Protein AF-A0A9D5KC87-F1 (afdb_monomer)

Structure (mmCIF, N/CA/C/O backbone):
data_AF-A0A9D5KC87-F1
#
_entry.id   AF-A0A9D5KC87-F1
#
loop_
_atom_site.group_PDB
_atom_site.id
_atom_site.type_symbol
_atom_site.label_atom_id
_atom_site.label_alt_id
_atom_site.label_comp_id
_atom_site.label_asym_id
_atom_site.label_entity_id
_atom_site.label_seq_id
_atom_site.pdbx_PDB_ins_code
_atom_site.Cartn_x
_atom_site.Cartn_y
_atom_site.Cartn_z
_atom_site.occupancy
_atom_site.B_iso_or_equiv
_atom_site.auth_seq_id
_atom_site.auth_comp_id
_atom_site.auth_asym_id
_atom_site.auth_atom_id
_atom_site.pdbx_PDB_model_num
ATOM 1 N N . MET A 1 1 ? -36.701 -1.406 29.932 1.00 51.00 1 MET A N 1
ATOM 2 C CA . MET A 1 1 ? -35.450 -2.112 29.586 1.00 51.00 1 MET A CA 1
ATOM 3 C C . MET A 1 1 ? -35.428 -3.404 30.383 1.00 51.00 1 MET A C 1
ATOM 5 O O . MET A 1 1 ? -35.571 -3.350 31.598 1.00 51.00 1 MET A O 1
ATOM 9 N N . THR A 1 2 ? -35.399 -4.555 29.714 1.00 47.72 2 THR A N 1
ATOM 10 C CA . THR A 1 2 ? -35.369 -5.877 30.359 1.00 47.72 2 THR A CA 1
ATOM 11 C C . THR A 1 2 ? -33.939 -6.218 30.800 1.00 47.72 2 THR A C 1
ATOM 13 O O . THR A 1 2 ? -32.989 -5.845 30.114 1.00 47.72 2 THR A O 1
ATOM 16 N N . PRO A 1 3 ? -33.750 -6.949 31.913 1.00 60.47 3 PRO A N 1
ATOM 17 C CA . PRO A 1 3 ? -32.429 -7.254 32.485 1.00 60.47 3 PRO A CA 1
ATOM 18 C C . PRO A 1 3 ? -31.483 -8.009 31.534 1.00 60.47 3 PRO A C 1
ATOM 20 O O . PRO A 1 3 ? -30.272 -8.007 31.731 1.00 60.47 3 PRO A O 1
ATOM 23 N N . THR A 1 4 ? -32.018 -8.629 30.483 1.00 60.28 4 THR A N 1
ATOM 24 C CA . THR A 1 4 ? -31.251 -9.295 29.426 1.00 60.28 4 THR A CA 1
ATOM 25 C C . THR A 1 4 ? -30.529 -8.319 28.492 1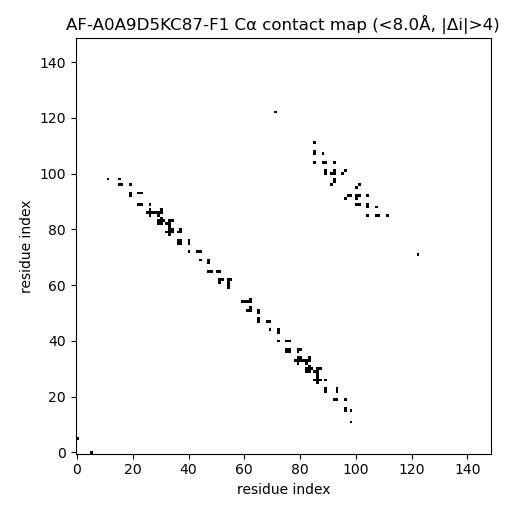.00 60.28 4 THR A C 1
ATOM 27 O O . THR A 1 4 ? -29.439 -8.644 28.042 1.00 60.28 4 THR A O 1
ATOM 30 N N . GLN A 1 5 ? -31.087 -7.130 28.220 1.00 56.19 5 GLN A N 1
ATOM 31 C CA . GLN A 1 5 ? -30.440 -6.127 27.355 1.00 56.19 5 GLN A CA 1
ATOM 32 C C . GLN A 1 5 ? -29.229 -5.481 28.034 1.00 56.19 5 GLN A C 1
ATOM 34 O O . GLN A 1 5 ? -28.190 -5.333 27.410 1.00 56.19 5 GLN A O 1
ATOM 39 N N . ILE A 1 6 ? -29.330 -5.207 29.339 1.00 60.69 6 ILE A N 1
ATOM 40 C CA . ILE A 1 6 ? -28.243 -4.596 30.122 1.00 60.69 6 ILE A CA 1
ATOM 41 C C . ILE A 1 6 ? -26.990 -5.489 30.110 1.00 60.69 6 ILE A C 1
ATOM 43 O O . ILE A 1 6 ? -25.878 -4.997 29.958 1.00 60.69 6 ILE A O 1
ATOM 47 N N . LYS A 1 7 ? -27.170 -6.815 30.192 1.00 62.38 7 LYS A N 1
ATOM 48 C CA . LYS A 1 7 ? -26.058 -7.775 30.124 1.00 62.38 7 LYS A CA 1
ATOM 49 C C . LYS A 1 7 ? -25.416 -7.883 28.739 1.00 62.38 7 LYS A C 1
ATOM 51 O O . LYS A 1 7 ? -24.234 -8.199 28.667 1.00 62.38 7 LYS A O 1
ATOM 56 N N . LEU A 1 8 ? -26.179 -7.668 27.663 1.00 60.53 8 LEU A N 1
ATOM 57 C CA . LEU A 1 8 ? -25.636 -7.650 26.301 1.00 60.53 8 LEU A CA 1
ATOM 58 C C . LEU A 1 8 ? -24.824 -6.375 26.057 1.00 60.53 8 LEU A C 1
ATOM 60 O O . LEU A 1 8 ? -23.693 -6.470 25.600 1.00 60.53 8 LEU A O 1
ATOM 64 N N . ASP A 1 9 ? -25.340 -5.216 26.466 1.00 67.44 9 ASP A N 1
ATOM 65 C CA . ASP A 1 9 ? -24.646 -3.934 26.294 1.00 67.44 9 ASP A CA 1
ATOM 66 C C . ASP A 1 9 ? -23.325 -3.871 27.090 1.00 67.44 9 ASP A C 1
ATOM 68 O O . ASP A 1 9 ? -22.348 -3.260 26.654 1.00 67.44 9 ASP A O 1
ATOM 72 N N . GLU A 1 10 ? -23.274 -4.503 28.267 1.00 67.12 10 GLU A N 1
ATOM 73 C CA . GLU A 1 10 ? -22.047 -4.633 29.064 1.00 67.12 10 GLU A CA 1
ATOM 74 C C . GLU A 1 10 ? -21.035 -5.600 28.434 1.00 67.12 10 GLU A C 1
ATOM 76 O O . GLU A 1 10 ? -19.833 -5.327 28.456 1.00 67.12 10 GLU A O 1
ATOM 81 N N . LEU A 1 11 ? -21.508 -6.700 27.838 1.00 66.81 11 LEU A N 1
ATOM 82 C CA . LEU A 1 11 ? -20.660 -7.661 27.133 1.00 66.81 11 LEU A CA 1
ATOM 83 C C . LEU A 1 11 ? -20.063 -7.045 25.860 1.00 66.81 11 LEU A C 1
ATOM 85 O O . LEU A 1 11 ? -18.860 -7.158 25.632 1.00 66.81 11 LEU A O 1
ATOM 89 N N . ASP A 1 12 ? -20.879 -6.342 25.076 1.00 74.00 12 ASP A N 1
ATOM 90 C CA . ASP A 1 12 ? -20.455 -5.677 23.843 1.00 74.00 12 ASP A CA 1
ATOM 91 C C . ASP A 1 12 ? -19.421 -4.581 24.129 1.00 74.00 12 ASP A C 1
ATOM 93 O O . ASP A 1 12 ? -18.423 -4.461 23.418 1.00 74.00 12 ASP A O 1
ATOM 97 N N . LYS A 1 13 ? -19.579 -3.831 25.228 1.00 74.25 13 LYS A N 1
ATOM 98 C CA . LYS A 1 13 ? -18.570 -2.857 25.674 1.00 74.25 13 LYS A CA 1
ATOM 99 C C . LYS A 1 13 ? -17.249 -3.508 26.072 1.00 74.25 13 LYS A C 1
ATOM 101 O O . LYS A 1 13 ? -16.201 -3.016 25.661 1.00 74.25 13 LYS A O 1
ATOM 106 N N . ALA A 1 14 ? -17.285 -4.603 26.832 1.00 77.81 14 ALA A N 1
ATOM 107 C CA . ALA A 1 14 ? -16.073 -5.313 27.238 1.00 77.81 14 ALA A CA 1
ATOM 108 C C . ALA A 1 14 ? -15.300 -5.859 26.023 1.00 77.81 14 ALA A C 1
ATOM 110 O O . ALA A 1 14 ? -14.079 -5.720 25.940 1.00 77.81 14 ALA A O 1
ATOM 111 N N . VAL A 1 15 ? -16.016 -6.402 25.035 1.00 77.75 15 VAL A N 1
ATOM 112 C CA . VAL A 1 15 ? -15.432 -6.881 23.775 1.00 77.75 15 VAL A CA 1
ATOM 113 C C . VAL A 1 15 ? -14.851 -5.723 22.954 1.00 77.75 15 VAL A C 1
ATOM 115 O O . VAL A 1 15 ? -13.742 -5.833 22.429 1.00 77.75 15 VAL A O 1
ATOM 118 N N . LEU A 1 16 ? -15.539 -4.580 22.869 1.00 75.50 16 LEU A N 1
ATOM 119 C CA . LEU A 1 16 ? -15.023 -3.398 22.170 1.00 75.50 16 LEU A CA 1
ATOM 120 C C . LEU A 1 16 ? -13.748 -2.839 22.813 1.00 75.50 16 LEU A C 1
ATOM 122 O O . LEU A 1 16 ? -12.844 -2.408 22.093 1.00 75.50 16 LEU A O 1
ATOM 126 N N . GLU A 1 17 ? -13.647 -2.856 24.143 1.00 79.31 17 GLU A N 1
ATOM 127 C CA . GLU A 1 17 ? -12.434 -2.447 24.859 1.00 79.31 17 GLU A CA 1
ATOM 128 C C . GLU A 1 17 ? -11.248 -3.375 24.570 1.00 79.31 17 GLU A C 1
ATOM 130 O O . GLU A 1 17 ? -10.124 -2.892 24.413 1.00 79.31 17 GLU A O 1
ATOM 135 N N . GLU A 1 18 ? -11.492 -4.676 24.406 1.00 83.06 18 GLU A N 1
ATOM 136 C CA . GLU A 1 18 ? -10.468 -5.650 24.017 1.00 83.06 18 GLU A CA 1
ATOM 137 C C . GLU A 1 18 ? -10.053 -5.508 22.539 1.00 83.06 18 GLU A C 1
ATOM 139 O O . GLU A 1 18 ? -8.876 -5.640 22.190 1.00 83.06 18 GLU A O 1
ATOM 144 N N . ILE A 1 19 ? -10.989 -5.157 21.652 1.00 82.94 19 ILE A N 1
ATOM 145 C CA . ILE A 1 19 ? -10.737 -4.977 20.212 1.00 82.94 19 ILE A CA 1
ATOM 146 C C . ILE A 1 19 ? -10.042 -3.642 19.904 1.00 82.94 19 ILE A C 1
ATOM 148 O O . ILE A 1 19 ? -9.236 -3.555 18.970 1.00 82.94 19 ILE A O 1
ATOM 152 N N . ARG A 1 20 ? -10.298 -2.589 20.685 1.00 82.50 20 ARG A N 1
ATOM 153 C CA . ARG A 1 20 ? -9.711 -1.250 20.502 1.00 82.50 20 ARG A CA 1
ATOM 154 C C . ARG A 1 20 ? -8.179 -1.247 20.330 1.00 82.50 20 ARG A C 1
ATOM 156 O O . ARG A 1 20 ? -7.710 -0.652 19.353 1.00 82.50 20 ARG A O 1
ATOM 163 N N . PRO A 1 21 ? -7.359 -1.905 21.177 1.00 87.25 21 PRO A N 1
ATOM 164 C CA . PRO A 1 21 ? -5.908 -1.950 20.979 1.00 87.25 21 PRO A CA 1
ATOM 165 C C . PRO A 1 21 ? -5.503 -2.682 19.692 1.00 87.25 21 PRO A C 1
ATOM 167 O O . PRO A 1 21 ? -4.493 -2.327 19.076 1.00 87.25 21 PRO A O 1
ATOM 170 N N . HIS A 1 22 ? -6.279 -3.671 19.245 1.00 84.81 22 HIS A N 1
ATOM 171 C CA . HIS A 1 22 ? -6.046 -4.335 17.965 1.00 84.81 22 HIS A CA 1
ATOM 172 C C . HIS A 1 22 ? -6.349 -3.405 16.790 1.00 84.81 22 HIS A C 1
ATOM 174 O O . HIS A 1 22 ? -5.496 -3.253 15.914 1.00 84.81 22 HIS A O 1
ATOM 180 N N . ALA A 1 23 ? -7.484 -2.706 16.804 1.00 82.94 23 ALA A N 1
ATOM 181 C CA . ALA A 1 23 ? -7.819 -1.708 15.788 1.00 82.94 23 ALA A CA 1
ATOM 182 C C . ALA A 1 23 ? -6.764 -0.585 15.713 1.00 82.94 23 ALA A C 1
ATOM 184 O O . ALA A 1 23 ? -6.351 -0.187 14.623 1.00 82.94 23 ALA A O 1
ATOM 185 N N . GLN A 1 24 ? -6.235 -0.136 16.858 1.00 88.00 24 GLN A N 1
ATOM 186 C CA . GLN A 1 24 ? -5.148 0.848 16.930 1.00 88.00 24 GLN A CA 1
ATOM 187 C C . GLN A 1 24 ? -3.866 0.343 16.245 1.00 88.00 24 GLN A C 1
ATOM 189 O O . GLN A 1 24 ? -3.225 1.074 15.477 1.00 88.00 24 GLN A O 1
ATOM 194 N N . LYS A 1 25 ? -3.490 -0.917 16.502 1.00 87.38 25 LYS A N 1
ATOM 195 C CA . LYS A 1 25 ? -2.332 -1.561 15.867 1.00 87.38 25 LYS A CA 1
ATOM 196 C C . LYS A 1 25 ? -2.543 -1.691 14.364 1.00 87.38 25 LYS A C 1
ATOM 198 O O . LYS A 1 25 ? -1.651 -1.315 13.612 1.00 87.38 25 LYS A O 1
ATOM 203 N N . VAL A 1 26 ? -3.712 -2.158 13.925 1.00 86.56 26 VAL A N 1
ATOM 204 C CA . VAL A 1 26 ? -4.041 -2.312 12.498 1.00 86.56 26 VAL A CA 1
ATOM 205 C C . VAL A 1 26 ? -4.009 -0.963 11.782 1.00 86.56 26 VAL A C 1
ATOM 207 O O . VAL A 1 26 ? -3.351 -0.852 10.752 1.00 86.56 26 VAL A O 1
ATOM 210 N N . LYS A 1 27 ? -4.615 0.089 12.349 1.00 87.00 27 LYS A N 1
ATOM 211 C CA . LYS A 1 27 ? -4.527 1.464 11.827 1.00 87.00 27 LYS A CA 1
ATOM 212 C C . LYS A 1 27 ? -3.080 1.909 11.633 1.00 87.00 27 LYS A C 1
ATOM 214 O O . LYS A 1 27 ? -2.730 2.440 10.575 1.00 87.00 27 LYS A O 1
ATOM 219 N N . THR A 1 28 ? -2.258 1.726 12.666 1.00 88.06 28 THR A N 1
ATOM 220 C CA . THR A 1 28 ? -0.850 2.142 12.651 1.00 88.06 28 THR A CA 1
ATOM 221 C C . THR A 1 28 ? -0.080 1.374 11.586 1.00 88.06 28 THR A C 1
ATOM 223 O O . THR A 1 28 ? 0.609 1.988 10.776 1.00 88.06 28 THR A O 1
ATOM 226 N N . TRP A 1 29 ? -0.267 0.055 11.523 1.00 88.69 29 TRP A N 1
ATOM 227 C CA . TRP A 1 29 ? 0.350 -0.806 10.517 1.00 88.69 29 TRP A CA 1
ATOM 228 C C . TRP A 1 29 ? -0.064 -0.432 9.098 1.00 88.69 29 TRP A C 1
ATOM 230 O O . TRP A 1 29 ? 0.799 -0.202 8.260 1.00 88.69 29 TRP A O 1
ATOM 240 N N . MET A 1 30 ? -1.362 -0.294 8.827 1.00 87.00 30 MET A N 1
ATOM 241 C CA . MET A 1 30 ? -1.857 0.081 7.500 1.00 87.00 30 MET A CA 1
ATOM 242 C C . MET A 1 30 ? -1.318 1.441 7.050 1.00 87.00 30 MET A C 1
ATOM 244 O O . MET A 1 30 ? -0.914 1.592 5.897 1.00 87.00 30 MET A O 1
ATOM 248 N N . SER A 1 31 ? -1.253 2.413 7.963 1.00 87.94 31 SER A N 1
ATOM 249 C CA . SER A 1 31 ? -0.700 3.737 7.665 1.00 87.94 31 SER A CA 1
ATOM 250 C C . SER A 1 31 ? 0.806 3.673 7.408 1.00 87.94 31 SER A C 1
ATOM 252 O O . SER A 1 31 ? 1.282 4.230 6.423 1.00 87.94 31 SER A O 1
ATOM 254 N N . PHE A 1 32 ? 1.554 2.959 8.253 1.00 88.25 32 PHE A N 1
ATOM 255 C CA . PHE A 1 32 ? 2.999 2.792 8.110 1.00 88.25 32 PHE A CA 1
ATOM 256 C C . PHE A 1 32 ? 3.360 2.076 6.806 1.00 88.25 32 PHE A C 1
ATOM 258 O O . PHE A 1 32 ? 4.188 2.570 6.040 1.00 88.25 32 PHE A O 1
ATOM 265 N N . THR A 1 33 ? 2.709 0.948 6.514 1.00 86.38 33 THR A N 1
ATOM 266 C CA . THR A 1 33 ? 2.930 0.184 5.284 1.00 86.38 33 THR A CA 1
ATOM 267 C C . THR A 1 33 ? 2.547 0.999 4.055 1.00 86.38 33 THR A C 1
ATOM 269 O O . THR A 1 33 ? 3.305 1.007 3.089 1.00 86.38 33 THR A O 1
ATOM 272 N N . GLY A 1 34 ? 1.429 1.730 4.088 1.00 86.31 34 GLY A N 1
ATOM 273 C CA . GLY A 1 34 ? 1.030 2.612 2.991 1.00 86.31 34 GLY A CA 1
ATOM 274 C C . GLY A 1 34 ? 2.049 3.727 2.732 1.00 86.31 34 GLY A C 1
ATOM 275 O O . GLY A 1 34 ? 2.506 3.889 1.604 1.00 86.31 34 GLY A O 1
ATOM 276 N N . ILE A 1 35 ? 2.487 4.446 3.770 1.00 89.25 35 ILE A N 1
ATOM 277 C CA . ILE A 1 35 ? 3.489 5.521 3.636 1.00 89.25 35 ILE A CA 1
ATOM 278 C C . ILE A 1 35 ? 4.824 4.965 3.130 1.00 89.25 35 ILE A C 1
ATOM 280 O O . ILE A 1 35 ? 5.404 5.500 2.187 1.00 89.25 35 ILE A O 1
ATOM 284 N N . THR A 1 36 ? 5.294 3.863 3.714 1.00 88.38 36 THR A N 1
ATOM 285 C CA . THR A 1 36 ? 6.552 3.220 3.309 1.00 88.38 36 THR A CA 1
ATOM 286 C C . THR A 1 36 ? 6.484 2.754 1.856 1.00 88.38 36 THR A C 1
ATOM 288 O O . THR A 1 36 ? 7.424 2.967 1.093 1.00 88.38 36 THR A O 1
ATOM 291 N N . SER A 1 37 ? 5.347 2.187 1.440 1.00 86.38 37 SER A N 1
ATOM 292 C CA . SER A 1 37 ? 5.123 1.769 0.053 1.00 86.38 37 SER A CA 1
ATOM 293 C C . SER A 1 37 ? 5.162 2.957 -0.904 1.00 86.38 37 SER A C 1
ATOM 295 O O . SER A 1 37 ? 5.807 2.861 -1.940 1.00 86.38 37 SER A O 1
ATOM 297 N N . ILE A 1 38 ? 4.551 4.094 -0.551 1.00 90.38 38 ILE A N 1
ATOM 298 C CA . ILE A 1 38 ? 4.620 5.327 -1.355 1.00 90.38 38 ILE A CA 1
ATOM 299 C C . ILE A 1 38 ? 6.073 5.768 -1.549 1.00 90.38 38 ILE A C 1
ATOM 301 O O . ILE A 1 38 ? 6.469 6.074 -2.673 1.00 90.38 38 ILE A O 1
ATOM 305 N N . ILE A 1 39 ? 6.885 5.767 -0.488 1.00 88.56 39 ILE A N 1
ATOM 306 C CA . ILE A 1 39 ? 8.298 6.172 -0.563 1.00 88.56 39 ILE A CA 1
ATOM 307 C C . ILE A 1 39 ? 9.077 5.236 -1.495 1.00 88.56 39 ILE A C 1
ATOM 309 O O . ILE A 1 39 ? 9.746 5.699 -2.418 1.00 88.56 39 ILE A O 1
ATOM 313 N N . LEU A 1 40 ? 8.953 3.921 -1.299 1.00 85.25 40 LEU A N 1
ATOM 314 C CA . LEU A 1 40 ? 9.650 2.923 -2.117 1.00 85.25 40 LEU A CA 1
ATOM 315 C C . LEU A 1 40 ? 9.224 2.981 -3.587 1.00 85.25 40 LEU A C 1
ATOM 317 O O . LEU A 1 40 ? 10.071 2.955 -4.477 1.00 85.25 40 LEU A O 1
ATOM 321 N N . LEU A 1 41 ? 7.923 3.113 -3.850 1.00 87.69 41 LEU A N 1
ATOM 322 C CA . LEU A 1 41 ? 7.383 3.236 -5.202 1.00 87.69 41 LEU A CA 1
ATOM 323 C C . LEU A 1 41 ? 7.814 4.542 -5.876 1.00 87.69 41 LEU A C 1
ATOM 325 O O . LEU A 1 41 ? 8.085 4.535 -7.072 1.00 87.69 41 LEU A O 1
ATOM 329 N N . SER A 1 42 ? 7.937 5.640 -5.124 1.00 88.25 42 SER A N 1
ATOM 330 C CA . SER A 1 42 ? 8.471 6.911 -5.634 1.00 88.25 42 SER A CA 1
ATOM 331 C C . SER A 1 42 ? 9.922 6.763 -6.092 1.00 88.25 42 SER A C 1
ATOM 333 O O . SER A 1 42 ? 10.281 7.215 -7.178 1.00 88.25 42 SER A O 1
ATOM 335 N N . ILE A 1 43 ? 10.754 6.094 -5.286 1.00 87.88 43 ILE A N 1
ATOM 336 C CA . ILE A 1 43 ? 12.157 5.820 -5.624 1.00 87.88 43 ILE A CA 1
ATOM 337 C C . ILE A 1 43 ? 12.235 4.906 -6.852 1.00 87.88 43 ILE A C 1
ATOM 339 O O . ILE A 1 43 ? 12.972 5.200 -7.792 1.00 87.88 43 ILE A O 1
ATOM 343 N N . ALA A 1 44 ? 11.435 3.836 -6.884 1.00 83.31 44 ALA A N 1
ATOM 344 C CA . ALA A 1 44 ? 11.371 2.929 -8.027 1.00 83.31 44 ALA A CA 1
ATOM 345 C C . ALA A 1 44 ? 10.931 3.654 -9.310 1.00 83.31 44 ALA A C 1
ATOM 347 O O . ALA A 1 44 ? 11.536 3.445 -10.359 1.00 83.31 44 ALA A O 1
ATOM 348 N N . ALA A 1 45 ? 9.940 4.549 -9.233 1.00 86.62 45 ALA A N 1
ATOM 349 C CA . ALA A 1 45 ? 9.495 5.358 -10.369 1.00 86.62 45 ALA A CA 1
ATOM 350 C C . ALA A 1 45 ? 10.632 6.212 -10.934 1.00 86.62 45 ALA A C 1
ATOM 352 O O . ALA A 1 45 ? 10.828 6.246 -12.146 1.00 86.62 45 ALA A O 1
ATOM 353 N N . LEU A 1 46 ? 11.405 6.856 -10.056 1.00 88.06 46 LEU A N 1
ATOM 354 C CA . LEU A 1 46 ? 12.567 7.665 -10.426 1.00 88.06 46 LEU A CA 1
ATOM 355 C C .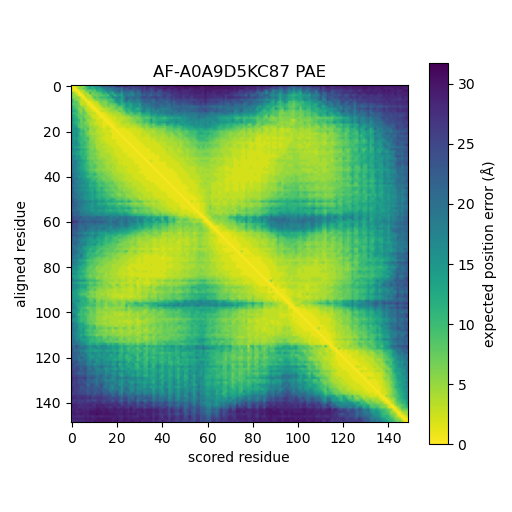 LEU A 1 46 ? 13.629 6.835 -11.153 1.00 88.06 46 LEU A C 1
ATOM 357 O O . LEU A 1 46 ? 14.087 7.230 -12.224 1.00 88.06 46 LEU A O 1
ATOM 361 N N . ILE A 1 47 ? 13.976 5.664 -10.614 1.00 84.38 47 ILE A N 1
ATOM 362 C CA . ILE A 1 47 ? 14.950 4.752 -11.233 1.00 84.38 47 ILE A CA 1
ATOM 363 C C . ILE A 1 47 ? 14.463 4.307 -12.614 1.00 84.38 47 ILE A C 1
ATOM 365 O O . ILE A 1 47 ? 15.211 4.380 -13.586 1.00 84.38 47 ILE A O 1
ATOM 369 N N . ILE A 1 48 ? 13.204 3.880 -12.720 1.00 84.56 48 ILE A N 1
ATOM 370 C CA . ILE A 1 48 ? 12.632 3.390 -13.979 1.00 84.56 48 ILE A CA 1
ATOM 371 C C . ILE A 1 48 ? 12.531 4.500 -15.020 1.00 84.56 48 ILE A C 1
ATOM 373 O O . ILE A 1 48 ? 12.773 4.248 -16.198 1.00 84.56 48 ILE A O 1
ATOM 377 N N . LEU A 1 49 ? 12.244 5.731 -14.603 1.00 85.00 49 LEU A N 1
ATOM 378 C CA . LEU A 1 49 ? 12.226 6.882 -15.496 1.00 85.00 49 LEU A CA 1
ATOM 379 C C . LEU A 1 49 ? 13.630 7.193 -16.037 1.00 85.00 49 LEU A C 1
ATOM 381 O O . LEU A 1 49 ? 13.778 7.393 -17.240 1.00 85.00 49 LEU A O 1
ATOM 385 N N . ILE A 1 50 ? 14.668 7.149 -15.194 1.00 85.06 50 ILE A N 1
ATOM 386 C CA . ILE A 1 50 ? 16.067 7.321 -15.626 1.00 85.06 50 ILE A CA 1
ATOM 387 C C . ILE A 1 50 ? 16.471 6.214 -16.609 1.00 85.06 50 ILE A C 1
ATOM 389 O O . ILE A 1 50 ? 16.965 6.509 -17.698 1.00 85.06 50 ILE A O 1
ATOM 393 N N . VAL A 1 51 ? 16.221 4.947 -16.260 1.00 82.12 51 VAL A N 1
ATOM 394 C CA . VAL A 1 51 ? 16.500 3.794 -17.136 1.00 82.12 51 VAL A CA 1
ATOM 395 C C . VAL A 1 51 ? 15.743 3.922 -18.455 1.00 82.12 51 VAL A C 1
ATOM 397 O O . VAL A 1 51 ? 16.304 3.655 -19.514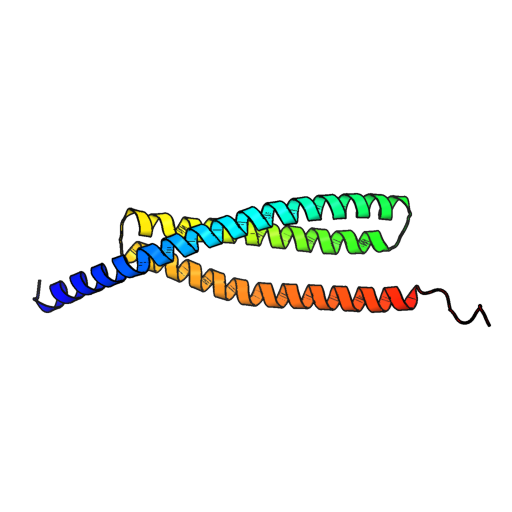 1.00 82.12 51 VAL A O 1
ATOM 400 N N . GLY A 1 52 ? 14.493 4.381 -18.411 1.00 82.25 52 GLY A N 1
ATOM 401 C CA . GLY A 1 52 ? 13.677 4.578 -19.598 1.00 82.25 52 GLY A CA 1
ATOM 402 C C . GLY A 1 52 ? 14.205 5.658 -20.529 1.00 82.25 52 GLY A C 1
ATOM 403 O O . GLY A 1 52 ? 14.242 5.437 -21.736 1.00 82.25 52 GLY A O 1
ATOM 404 N N . ILE A 1 53 ? 14.683 6.782 -19.991 1.00 83.31 53 ILE A N 1
ATOM 405 C CA . ILE A 1 53 ? 15.334 7.830 -20.789 1.00 83.31 53 ILE A CA 1
ATOM 406 C C . ILE A 1 53 ? 16.595 7.276 -21.464 1.00 83.31 53 ILE A C 1
ATOM 408 O O . ILE A 1 53 ? 16.776 7.466 -22.665 1.00 83.31 53 ILE A O 1
ATOM 412 N N . ILE A 1 54 ? 17.437 6.543 -20.728 1.00 81.62 54 ILE A N 1
ATOM 413 C CA . ILE A 1 54 ? 18.646 5.915 -21.285 1.00 81.62 54 ILE A CA 1
ATOM 414 C C . ILE A 1 54 ? 18.274 4.923 -22.397 1.00 81.62 54 ILE A C 1
ATOM 416 O O . ILE A 1 54 ? 18.897 4.923 -23.460 1.00 81.62 54 ILE A O 1
ATOM 420 N N . ALA A 1 55 ? 17.237 4.109 -22.188 1.00 80.00 55 ALA A N 1
ATOM 421 C CA . ALA A 1 55 ? 16.750 3.140 -23.167 1.00 80.00 55 ALA A CA 1
ATOM 422 C C . ALA A 1 55 ? 16.227 3.811 -24.451 1.00 80.00 55 ALA A C 1
ATOM 424 O O . ALA A 1 55 ? 16.536 3.355 -25.552 1.00 80.00 55 ALA A O 1
ATOM 425 N N . LEU A 1 56 ? 15.493 4.920 -24.312 1.00 79.44 56 LEU A N 1
ATOM 426 C CA . LEU A 1 56 ? 14.993 5.739 -25.422 1.00 79.44 56 LEU A CA 1
ATOM 427 C C . LEU A 1 56 ? 16.133 6.355 -26.239 1.00 79.44 56 LEU A C 1
ATOM 429 O O . LEU A 1 56 ? 16.134 6.243 -27.461 1.00 79.44 56 LEU A O 1
ATOM 433 N N . VAL A 1 57 ? 17.119 6.965 -25.575 1.00 82.25 57 VAL A N 1
ATOM 434 C CA . VAL A 1 57 ? 18.271 7.599 -26.245 1.00 82.25 57 VAL A CA 1
ATOM 435 C C . VAL A 1 57 ? 19.156 6.564 -26.944 1.00 82.25 57 VAL A C 1
ATOM 437 O O . VAL A 1 57 ? 19.688 6.831 -28.016 1.00 82.25 57 VAL A O 1
ATOM 440 N N . SER A 1 58 ? 19.287 5.367 -26.369 1.00 79.69 58 SER A N 1
ATOM 441 C CA . SER A 1 58 ? 20.051 4.259 -26.958 1.00 79.69 58 SER A CA 1
ATOM 442 C C . SER A 1 58 ? 19.297 3.481 -28.045 1.00 79.69 58 SER A C 1
ATOM 444 O O . SER A 1 58 ? 19.869 2.567 -28.634 1.00 79.69 58 SER A O 1
ATOM 446 N N . GLY A 1 59 ? 18.030 3.816 -28.324 1.00 75.19 59 GLY A N 1
AT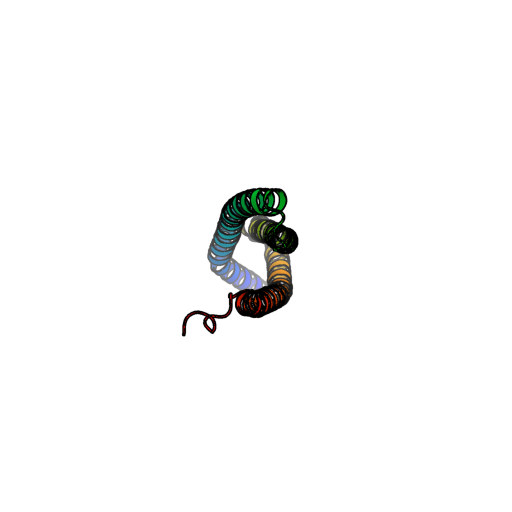OM 447 C CA . GLY A 1 59 ? 17.215 3.131 -29.333 1.00 75.19 59 GLY A CA 1
ATOM 448 C C . GLY A 1 59 ? 16.905 1.670 -28.990 1.00 75.19 59 GLY A C 1
ATOM 449 O O . GLY A 1 59 ? 16.626 0.869 -29.881 1.00 75.19 59 GLY A O 1
ATOM 450 N N . THR A 1 60 ? 16.977 1.296 -27.710 1.00 73.94 60 THR A N 1
ATOM 451 C CA . THR A 1 60 ? 16.758 -0.090 -27.287 1.00 73.94 60 THR A CA 1
ATOM 452 C C . THR A 1 60 ? 15.262 -0.420 -27.206 1.00 73.94 60 THR A C 1
ATOM 454 O O . THR A 1 60 ? 14.459 0.395 -26.741 1.00 73.94 60 THR A O 1
ATOM 457 N N . PRO A 1 61 ? 14.851 -1.651 -27.566 1.00 67.75 61 PRO A N 1
ATOM 458 C CA . PRO A 1 61 ? 13.456 -2.092 -27.456 1.00 67.75 61 PRO A CA 1
ATOM 459 C C . PRO A 1 61 ? 12.948 -2.162 -26.000 1.00 67.75 61 PRO A C 1
ATOM 461 O O . PRO A 1 61 ? 11.750 -2.318 -25.764 1.00 67.75 61 PRO A O 1
ATOM 464 N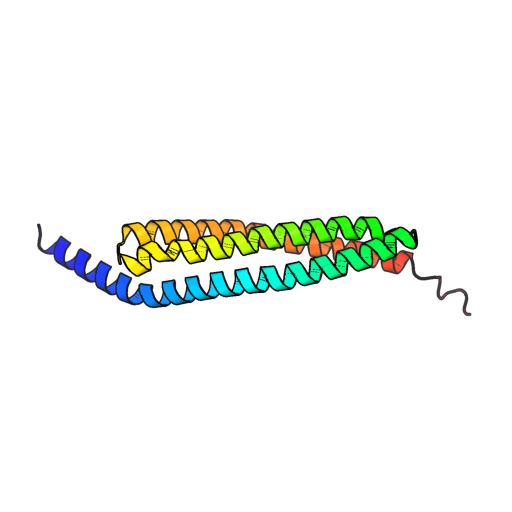 N . ALA A 1 62 ? 13.832 -1.983 -25.011 1.00 68.19 62 ALA A N 1
ATOM 465 C CA . ALA A 1 62 ? 13.495 -1.916 -23.592 1.00 68.19 62 ALA A CA 1
ATOM 466 C C . ALA A 1 62 ? 12.600 -0.714 -23.220 1.00 68.19 62 ALA A C 1
ATOM 468 O O . ALA A 1 62 ? 11.948 -0.746 -22.176 1.00 68.19 62 ALA A O 1
ATOM 469 N N . ALA A 1 63 ? 12.496 0.312 -24.074 1.00 66.81 63 ALA A N 1
ATOM 470 C CA . ALA A 1 63 ? 11.631 1.471 -23.841 1.00 66.81 63 ALA A CA 1
ATOM 471 C C . ALA A 1 63 ? 10.143 1.098 -23.660 1.00 66.81 63 ALA A C 1
ATOM 473 O O . ALA A 1 63 ? 9.444 1.718 -22.861 1.00 66.81 63 ALA A O 1
ATOM 474 N N . ALA A 1 64 ? 9.657 0.050 -24.336 1.00 67.44 64 ALA A N 1
ATOM 475 C CA . ALA A 1 64 ? 8.279 -0.423 -24.172 1.00 67.44 64 ALA A CA 1
ATOM 476 C C . ALA A 1 64 ? 8.038 -1.085 -22.800 1.00 67.44 64 ALA A C 1
ATOM 478 O O . ALA A 1 64 ? 6.959 -0.950 -22.223 1.00 67.44 64 ALA A O 1
ATOM 479 N N . ALA A 1 65 ? 9.052 -1.751 -22.237 1.00 71.44 65 ALA A N 1
ATOM 480 C CA . ALA A 1 65 ? 8.954 -2.381 -20.920 1.00 71.44 65 ALA A CA 1
ATOM 481 C C . ALA A 1 65 ? 8.829 -1.339 -19.794 1.00 71.44 65 ALA A C 1
ATOM 483 O O . ALA A 1 65 ? 8.117 -1.565 -18.818 1.00 71.44 65 ALA A O 1
ATOM 484 N N . VAL A 1 66 ? 9.449 -0.166 -19.956 1.00 76.12 66 VAL A N 1
ATOM 485 C CA . VAL A 1 66 ? 9.376 0.960 -19.006 1.00 76.12 66 VAL A CA 1
ATOM 486 C C . VAL A 1 66 ? 7.927 1.382 -18.760 1.00 76.12 66 VAL A C 1
ATOM 488 O O . VAL A 1 66 ? 7.535 1.582 -17.612 1.00 76.12 66 VAL A O 1
ATOM 491 N N . PHE A 1 67 ? 7.105 1.455 -19.812 1.00 71.12 67 PHE A N 1
ATOM 492 C CA . PHE A 1 67 ? 5.684 1.799 -19.689 1.00 71.12 67 PHE A CA 1
ATOM 493 C C . PHE A 1 67 ? 4.911 0.796 -18.823 1.00 71.12 67 PHE A C 1
ATOM 495 O O . PHE A 1 67 ? 4.124 1.201 -17.968 1.00 71.12 67 PHE A O 1
ATOM 502 N N . ILE A 1 68 ? 5.170 -0.504 -18.990 1.00 73.94 68 ILE A N 1
ATOM 503 C CA . ILE A 1 68 ? 4.531 -1.568 -18.197 1.00 73.94 68 ILE A CA 1
ATOM 504 C C . ILE A 1 68 ? 4.902 -1.427 -16.715 1.00 73.94 68 ILE A C 1
ATOM 506 O O . ILE A 1 68 ? 4.045 -1.547 -15.831 1.00 73.94 68 ILE A O 1
ATOM 510 N N . TYR A 1 69 ? 6.165 -1.114 -16.427 1.00 77.88 69 TYR A N 1
ATOM 511 C CA . TYR A 1 69 ? 6.609 -0.900 -15.056 1.00 77.88 69 TYR A CA 1
ATOM 512 C C . TYR A 1 69 ? 6.021 0.368 -14.428 1.00 77.88 69 TYR A C 1
ATOM 514 O O . TYR A 1 69 ? 5.606 0.330 -13.271 1.00 77.88 69 TYR A O 1
ATOM 522 N N . LEU A 1 70 ? 5.919 1.471 -15.175 1.00 79.56 70 LEU A N 1
ATOM 523 C CA . LEU A 1 70 ? 5.299 2.707 -14.682 1.00 79.56 70 LEU A CA 1
ATOM 524 C C . LEU A 1 70 ? 3.816 2.507 -14.337 1.00 79.56 70 LEU A C 1
ATOM 526 O O . LEU A 1 70 ? 3.366 2.981 -13.294 1.00 79.56 70 LEU A O 1
ATOM 530 N N . ILE A 1 71 ? 3.071 1.750 -15.150 1.00 79.56 71 ILE A N 1
ATOM 531 C CA . ILE A 1 71 ? 1.675 1.378 -14.852 1.00 79.56 71 ILE A CA 1
ATOM 532 C C . ILE A 1 71 ? 1.603 0.549 -13.563 1.00 79.56 71 ILE A C 1
ATOM 534 O O . ILE A 1 71 ? 0.771 0.819 -12.695 1.00 79.56 71 ILE A O 1
ATOM 538 N N . SER A 1 72 ? 2.507 -0.421 -13.404 1.00 79.06 72 SER A N 1
ATOM 539 C CA . SER A 1 72 ? 2.575 -1.271 -12.208 1.00 79.06 72 SER A CA 1
ATOM 540 C C . SER A 1 72 ? 2.868 -0.458 -10.940 1.00 79.06 72 SER A C 1
ATOM 542 O O . SER A 1 72 ? 2.272 -0.698 -9.889 1.00 79.06 72 SER A O 1
ATOM 544 N N . ILE A 1 73 ? 3.738 0.550 -11.041 1.00 83.69 73 ILE A N 1
ATOM 545 C CA . ILE A 1 73 ? 4.035 1.475 -9.943 1.00 83.69 73 ILE A CA 1
ATOM 546 C C . ILE A 1 73 ? 2.825 2.357 -9.618 1.00 83.69 73 ILE A C 1
ATOM 548 O O . ILE A 1 73 ? 2.471 2.494 -8.446 1.00 83.69 73 ILE A O 1
ATOM 552 N N . GLY A 1 74 ? 2.159 2.918 -10.633 1.00 82.00 74 GLY A N 1
ATOM 553 C CA . GLY A 1 74 ? 0.949 3.725 -10.449 1.00 82.00 74 GLY A CA 1
ATOM 554 C C . GLY A 1 74 ? -0.162 2.949 -9.738 1.00 82.00 74 GLY A C 1
ATOM 555 O O . GLY A 1 74 ? -0.802 3.465 -8.822 1.00 82.00 74 GLY A O 1
ATOM 556 N N . PHE A 1 75 ? -0.331 1.673 -10.084 1.00 82.50 75 PHE A N 1
ATOM 557 C CA . PHE A 1 75 ? -1.250 0.779 -9.388 1.00 82.50 75 PHE A CA 1
ATOM 558 C C . PHE A 1 75 ? -0.871 0.581 -7.908 1.00 82.50 75 PHE A C 1
ATOM 560 O O . PHE A 1 75 ? -1.723 0.706 -7.024 1.00 82.50 75 PHE A O 1
ATOM 567 N N . GLY A 1 76 ? 0.415 0.355 -7.619 1.00 83.88 76 GLY A N 1
ATOM 568 C CA . GLY A 1 76 ? 0.922 0.267 -6.247 1.00 83.88 76 GLY A CA 1
ATOM 569 C C . GLY A 1 76 ? 0.672 1.540 -5.428 1.00 83.88 76 GLY A C 1
ATOM 570 O O . GLY A 1 76 ? 0.353 1.459 -4.242 1.00 83.88 76 GLY A O 1
ATOM 571 N N . PHE A 1 77 ? 0.743 2.716 -6.057 1.00 86.00 77 PHE A N 1
ATOM 572 C CA . PHE A 1 77 ? 0.442 3.997 -5.414 1.00 86.00 77 PHE A CA 1
ATOM 573 C C . PHE A 1 77 ? -1.016 4.099 -4.976 1.00 86.00 77 PHE A C 1
ATOM 575 O O . PHE A 1 77 ? -1.292 4.451 -3.828 1.00 86.00 77 PHE A O 1
ATOM 582 N N . VAL A 1 78 ? -1.950 3.766 -5.872 1.00 86.44 78 VAL A N 1
ATOM 583 C CA . VAL A 1 78 ? -3.387 3.754 -5.559 1.00 86.44 78 VAL A CA 1
ATOM 584 C C . VAL A 1 78 ? -3.656 2.827 -4.377 1.00 86.44 78 VAL A C 1
ATOM 586 O O . VAL A 1 78 ? -4.380 3.193 -3.451 1.00 86.44 78 VAL A O 1
ATOM 589 N N . LEU A 1 79 ? -3.017 1.656 -4.367 1.00 83.12 79 LEU A N 1
ATOM 590 C CA . LEU A 1 79 ? -3.144 0.693 -3.281 1.00 83.12 79 LEU A CA 1
ATOM 591 C C . LEU A 1 79 ? -2.621 1.245 -1.950 1.00 83.12 79 LEU A C 1
ATOM 593 O O . LEU A 1 79 ? -3.300 1.145 -0.929 1.00 83.12 79 LEU A O 1
ATOM 597 N N . ALA A 1 80 ? -1.441 1.859 -1.960 1.00 86.31 80 ALA A N 1
ATOM 598 C CA . ALA A 1 80 ? -0.828 2.423 -0.767 1.00 86.31 80 ALA A CA 1
ATOM 599 C C . ALA A 1 80 ? -1.668 3.565 -0.167 1.00 86.31 80 ALA A C 1
ATOM 601 O O . ALA A 1 80 ? -1.861 3.625 1.049 1.00 86.31 80 ALA A O 1
ATOM 602 N N . VAL A 1 81 ? -2.249 4.423 -1.012 1.00 89.06 81 VAL A N 1
ATOM 603 C CA . VAL A 1 81 ? -3.203 5.460 -0.586 1.00 89.06 81 VAL A CA 1
ATOM 604 C C . VAL A 1 81 ? -4.454 4.830 0.026 1.00 89.06 81 VAL A C 1
ATOM 606 O O . VAL A 1 81 ? -4.918 5.272 1.079 1.00 89.06 81 VAL A O 1
ATOM 609 N N . TYR A 1 82 ? -4.982 3.773 -0.589 1.00 86.69 82 TYR A N 1
ATOM 610 C CA . TYR A 1 82 ? -6.171 3.083 -0.095 1.00 86.69 82 TYR A CA 1
ATOM 611 C C . TYR A 1 82 ? -5.935 2.413 1.270 1.00 86.69 82 TYR A C 1
ATOM 613 O O . TYR A 1 82 ? -6.801 2.480 2.141 1.00 86.69 82 TYR A O 1
ATOM 621 N N . MET A 1 83 ? -4.741 1.857 1.516 1.00 85.00 83 MET A N 1
ATOM 622 C CA . MET A 1 83 ? -4.346 1.338 2.837 1.00 85.00 83 MET A CA 1
ATOM 623 C C . MET A 1 83 ? -4.358 2.428 3.912 1.00 85.00 83 MET A C 1
ATOM 625 O O . MET A 1 83 ? -4.890 2.216 5.002 1.00 85.00 83 MET A O 1
ATOM 629 N N . ILE A 1 84 ? -3.823 3.613 3.603 1.00 89.38 84 ILE A N 1
ATOM 630 C CA . ILE A 1 84 ? -3.836 4.754 4.529 1.00 89.38 84 ILE A CA 1
ATOM 631 C C . ILE A 1 84 ? -5.279 5.177 4.826 1.00 89.38 84 ILE A C 1
ATOM 633 O O . ILE A 1 84 ? -5.624 5.411 5.984 1.00 89.38 84 ILE A O 1
ATOM 637 N N . GLN A 1 85 ? -6.139 5.252 3.807 1.00 88.81 85 GLN A N 1
ATOM 638 C CA . GLN A 1 85 ? -7.552 5.599 3.987 1.00 88.81 85 GLN A CA 1
ATOM 639 C C . GLN A 1 85 ? -8.281 4.589 4.880 1.00 88.81 85 GLN A C 1
ATOM 641 O O . GLN A 1 85 ? -8.981 4.998 5.804 1.00 88.81 85 GLN A O 1
ATOM 646 N N . MET A 1 86 ? -8.059 3.289 4.673 1.00 85.69 86 MET A N 1
ATOM 647 C CA . MET A 1 86 ? -8.649 2.239 5.510 1.00 85.69 86 MET A CA 1
ATOM 648 C C . MET A 1 86 ? -8.148 2.297 6.952 1.00 85.69 86 MET A C 1
ATOM 650 O O . MET A 1 86 ? -8.949 2.214 7.878 1.00 85.69 86 MET A O 1
ATOM 654 N N . GLY A 1 87 ? -6.852 2.543 7.167 1.00 85.31 87 GLY A N 1
ATOM 655 C CA . GLY A 1 87 ? -6.314 2.771 8.509 1.00 85.31 87 GLY A CA 1
ATOM 656 C C . GLY A 1 87 ? -6.968 3.973 9.203 1.00 85.31 87 GLY A C 1
ATOM 657 O O . GLY A 1 87 ? -7.295 3.907 10.388 1.00 85.31 87 GLY A O 1
ATOM 658 N N . ARG A 1 88 ? -7.228 5.062 8.469 1.00 87.31 88 ARG A N 1
ATOM 659 C CA . ARG A 1 88 ? -7.937 6.244 8.995 1.00 87.31 88 ARG A CA 1
ATOM 660 C C . ARG A 1 88 ? -9.416 5.976 9.283 1.00 87.31 88 ARG A C 1
ATOM 662 O O . ARG A 1 88 ? -9.957 6.621 10.173 1.00 87.31 88 ARG A O 1
ATOM 669 N N . GLY A 1 89 ? -10.035 5.002 8.618 1.00 84.50 89 GLY A N 1
ATOM 670 C CA . GLY A 1 89 ? -11.403 4.556 8.900 1.00 84.50 89 GLY A CA 1
ATOM 671 C C . GLY A 1 89 ? -11.605 4.002 10.315 1.00 84.50 89 GLY A C 1
ATOM 672 O O . GLY A 1 89 ? -12.726 4.008 10.803 1.00 84.50 89 GLY A O 1
ATOM 673 N N . ALA A 1 90 ? -10.535 3.595 11.008 1.00 85.19 90 ALA A N 1
ATOM 674 C CA . ALA A 1 90 ? -10.608 3.175 12.409 1.00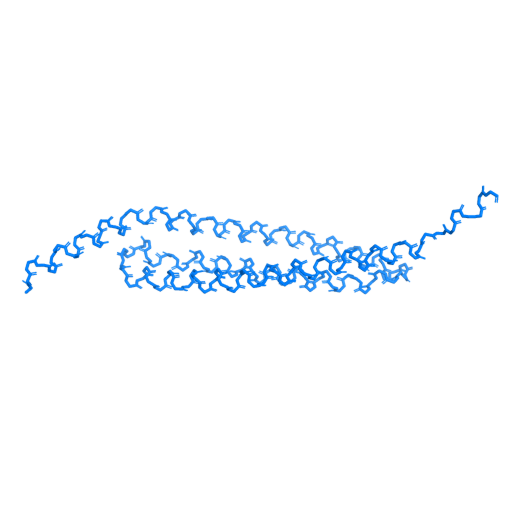 85.19 90 ALA A CA 1
ATOM 675 C C . ALA A 1 90 ? -10.747 4.352 13.393 1.00 85.19 90 ALA A C 1
ATOM 677 O O . ALA A 1 90 ? -11.103 4.137 14.546 1.00 85.19 90 ALA A O 1
ATOM 678 N N . ILE A 1 91 ? -10.431 5.589 12.980 1.00 87.06 91 ILE A N 1
ATOM 679 C CA . ILE A 1 91 ? -10.389 6.761 13.874 1.00 87.06 91 ILE A CA 1
ATOM 680 C C . ILE A 1 91 ? -11.727 6.993 14.594 1.00 87.06 91 ILE A C 1
ATOM 682 O O . ILE A 1 91 ? -11.688 7.082 15.819 1.00 87.06 91 ILE A O 1
ATOM 686 N N . PRO A 1 92 ? -12.890 7.006 13.909 1.00 86.56 92 PRO A N 1
ATOM 687 C CA . PRO A 1 92 ? -14.174 7.210 14.574 1.00 86.56 92 PRO A CA 1
ATOM 688 C C . PRO A 1 92 ? -14.430 6.177 15.674 1.00 86.56 92 PRO A C 1
ATOM 690 O O . PRO A 1 92 ? -14.777 6.555 16.783 1.00 86.56 92 PRO A O 1
ATOM 693 N N . PHE A 1 93 ? -14.166 4.891 15.416 1.00 86.25 93 PHE A N 1
ATOM 694 C CA . PHE A 1 93 ? -14.305 3.833 16.422 1.00 86.25 93 PHE A CA 1
ATOM 695 C C . PHE A 1 93 ? -13.356 4.023 17.617 1.00 86.25 93 PHE A C 1
ATOM 697 O O . PHE A 1 93 ? -13.754 3.857 18.771 1.00 86.25 93 PHE A O 1
ATOM 704 N N . LEU A 1 94 ? -12.098 4.383 17.356 1.00 84.75 94 LEU A N 1
ATOM 705 C CA . LEU A 1 94 ? -11.096 4.586 18.404 1.00 84.75 94 LEU A CA 1
ATOM 706 C C . LEU A 1 94 ? -11.426 5.788 19.303 1.00 84.75 94 LEU A C 1
ATOM 708 O O . LEU A 1 94 ? -11.111 5.750 20.490 1.00 84.75 94 LEU A O 1
ATOM 712 N N . GLU A 1 95 ? -12.056 6.826 18.750 1.00 86.38 95 GLU A N 1
ATOM 713 C CA . GLU A 1 95 ? -12.426 8.050 19.467 1.00 86.38 95 GLU A CA 1
ATOM 714 C C . GLU A 1 95 ? -13.764 7.927 20.205 1.00 86.38 95 GLU A C 1
ATOM 716 O O . GLU A 1 95 ? -13.865 8.353 21.354 1.00 86.38 95 GLU A O 1
ATOM 721 N N . THR A 1 96 ? -14.787 7.335 19.581 1.00 83.12 96 THR A N 1
ATOM 722 C CA . THR A 1 96 ? -16.139 7.266 20.162 1.00 83.12 96 THR A CA 1
ATOM 723 C C . THR A 1 96 ? -16.386 5.992 20.960 1.00 83.12 96 THR A C 1
ATOM 725 O O . THR A 1 96 ? -17.213 5.992 21.868 1.00 83.12 96 THR A O 1
ATOM 728 N N . GLY A 1 97 ? -15.686 4.896 20.645 1.00 75.81 97 GLY A N 1
ATOM 729 C CA . GLY A 1 97 ? -15.997 3.574 21.192 1.00 75.81 97 GLY A CA 1
ATOM 730 C C . GLY A 1 97 ? -17.357 3.027 20.779 1.00 75.81 97 GLY A C 1
ATOM 731 O O . GLY A 1 97 ? -17.854 2.125 21.442 1.00 75.81 97 GLY A O 1
ATOM 732 N N . ASP A 1 98 ? -17.961 3.583 19.731 1.00 82.81 98 ASP A N 1
ATOM 733 C CA . ASP A 1 98 ? -19.281 3.180 19.264 1.00 82.81 98 ASP A CA 1
ATOM 734 C C . ASP A 1 98 ? -19.206 1.903 18.411 1.00 82.81 98 ASP A C 1
ATOM 736 O O . ASP A 1 98 ? -18.362 1.779 17.516 1.00 82.81 98 ASP A O 1
ATOM 740 N N . LEU A 1 99 ? -20.124 0.968 18.664 1.00 79.69 99 LEU A N 1
ATOM 741 C CA . LEU A 1 99 ? -20.251 -0.297 17.939 1.00 79.69 99 LEU A CA 1
ATOM 742 C C . LEU A 1 99 ? -20.597 -0.048 16.461 1.00 79.69 99 LEU A C 1
ATOM 744 O O . LEU A 1 99 ? -20.047 -0.693 15.573 1.00 79.69 99 LEU A O 1
ATOM 748 N N . ALA A 1 100 ? -21.431 0.956 16.174 1.00 83.69 100 ALA A N 1
ATOM 749 C CA . ALA A 1 100 ? -21.803 1.294 14.800 1.00 83.69 100 ALA A CA 1
ATOM 750 C C . ALA A 1 100 ? -20.601 1.790 13.974 1.00 83.69 100 ALA A C 1
ATOM 752 O O . ALA A 1 100 ? -20.494 1.509 12.777 1.00 83.69 100 ALA A O 1
ATOM 753 N N . ALA A 1 101 ? -19.671 2.507 14.613 1.00 82.31 101 ALA A N 1
ATOM 754 C CA . ALA A 1 101 ? -18.427 2.938 13.982 1.00 82.31 101 ALA A CA 1
ATOM 755 C C . ALA A 1 101 ? -17.479 1.753 13.733 1.00 82.31 101 ALA A C 1
ATOM 757 O O . ALA A 1 101 ? -16.782 1.726 12.715 1.00 82.31 101 ALA A O 1
ATOM 758 N N . PHE A 1 102 ? -17.475 0.763 14.632 1.00 83.25 102 PHE A N 1
ATOM 759 C CA . PHE A 1 102 ? -16.730 -0.479 14.443 1.00 83.25 102 PHE A CA 1
ATOM 760 C C . PHE A 1 102 ? -17.266 -1.295 13.261 1.00 83.25 102 PHE A C 1
ATOM 762 O O . PHE A 1 102 ? -16.477 -1.692 12.407 1.00 83.25 102 PHE A O 1
ATOM 769 N N . ASP A 1 103 ? -18.583 -1.474 13.146 1.00 85.94 103 ASP A N 1
ATOM 770 C CA . ASP A 1 103 ? -19.199 -2.234 12.048 1.00 85.94 103 ASP A CA 1
ATOM 771 C C . ASP A 1 103 ? -18.890 -1.628 10.673 1.00 85.94 103 ASP A C 1
ATOM 773 O O . ASP A 1 103 ? -18.584 -2.343 9.714 1.00 85.94 103 ASP A O 1
ATOM 777 N N . GLN A 1 104 ? -18.912 -0.296 10.564 1.00 87.50 104 GLN A N 1
ATOM 778 C CA . GLN A 1 104 ? -18.528 0.396 9.330 1.00 87.50 104 GLN A CA 1
ATOM 779 C C . GLN A 1 104 ? -17.049 0.186 8.992 1.00 87.50 104 GLN A C 1
ATOM 781 O O . GLN A 1 104 ? -16.704 -0.061 7.831 1.00 87.50 104 GLN A O 1
ATOM 786 N N . TYR A 1 105 ? -16.176 0.268 9.998 1.00 86.00 105 TYR A N 1
ATOM 787 C CA . TYR A 1 105 ? -14.749 0.021 9.834 1.00 86.00 105 TYR A CA 1
ATOM 788 C C . TYR A 1 105 ? -14.472 -1.426 9.404 1.00 86.00 105 TYR A C 1
ATOM 790 O O . TYR A 1 105 ? -13.761 -1.650 8.423 1.00 86.00 105 TYR A O 1
ATOM 798 N N . ASP A 1 106 ? -15.079 -2.403 10.074 1.00 85.94 106 ASP A N 1
ATOM 799 C CA . ASP A 1 106 ? -14.909 -3.823 9.783 1.00 85.94 106 ASP A CA 1
ATOM 800 C C . ASP A 1 106 ? -15.442 -4.194 8.389 1.00 85.94 106 ASP A C 1
ATOM 802 O O . ASP A 1 106 ? -14.747 -4.856 7.612 1.00 85.94 106 ASP A O 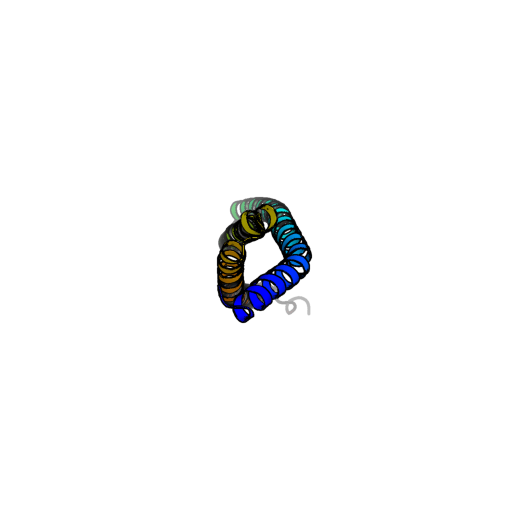1
ATOM 806 N N . ALA A 1 107 ? -16.613 -3.683 7.994 1.00 87.50 107 ALA A N 1
ATOM 807 C CA . ALA A 1 107 ? -17.126 -3.843 6.633 1.00 87.50 107 ALA A CA 1
ATOM 808 C C . ALA A 1 107 ? -16.156 -3.266 5.584 1.00 87.50 107 ALA A C 1
ATOM 810 O O . ALA A 1 107 ? -15.895 -3.901 4.553 1.00 87.50 107 ALA A O 1
ATOM 811 N N . GLY A 1 108 ? -15.571 -2.095 5.864 1.00 84.38 108 GLY A N 1
ATOM 812 C CA . GLY A 1 108 ? -14.529 -1.478 5.044 1.00 84.38 108 GLY A CA 1
ATOM 813 C C . GLY A 1 108 ? -13.275 -2.349 4.933 1.00 84.38 108 GLY A C 1
ATOM 814 O O . GLY A 1 108 ? -12.792 -2.599 3.826 1.00 84.38 108 GLY A O 1
ATOM 815 N N . CYS A 1 109 ? -12.791 -2.890 6.052 1.00 82.62 109 CYS A N 1
ATOM 816 C CA . CYS A 1 109 ? -11.645 -3.795 6.094 1.00 82.62 109 CYS A CA 1
ATOM 817 C C . CYS A 1 109 ? -11.902 -5.105 5.342 1.00 82.62 109 CYS A C 1
ATOM 819 O O . CYS A 1 109 ? -11.050 -5.531 4.561 1.00 82.62 109 CYS A O 1
ATOM 821 N N . ARG A 1 110 ? -13.072 -5.735 5.491 1.00 84.94 110 ARG A N 1
ATOM 822 C CA . ARG A 1 110 ? -13.423 -6.947 4.728 1.00 84.94 110 ARG A CA 1
ATOM 823 C C . ARG A 1 110 ? -13.457 -6.675 3.232 1.00 84.94 110 ARG A C 1
ATOM 825 O O . ARG A 1 110 ? -12.934 -7.469 2.448 1.00 84.94 110 ARG A O 1
ATOM 832 N N . LEU A 1 111 ? -14.045 -5.551 2.823 1.00 84.56 111 LEU A N 1
ATOM 833 C CA . LEU A 1 111 ? -14.082 -5.153 1.419 1.00 84.56 111 LEU A CA 1
ATOM 834 C C . LEU A 1 111 ? -12.671 -4.888 0.884 1.00 84.56 111 LEU A C 1
ATOM 836 O O . LEU A 1 111 ? -12.350 -5.323 -0.224 1.00 84.56 111 LEU A O 1
ATOM 840 N N . PHE A 1 112 ? -11.827 -4.232 1.685 1.00 81.31 112 PHE A N 1
ATOM 841 C CA . PHE A 1 112 ? -10.413 -4.032 1.397 1.00 81.31 112 PHE A CA 1
ATOM 842 C C . PHE A 1 112 ? -9.703 -5.370 1.190 1.00 81.31 112 PHE A C 1
ATOM 844 O O . PHE A 1 112 ? -9.159 -5.575 0.115 1.00 81.31 112 PHE A O 1
ATOM 851 N N . PHE A 1 113 ? -9.763 -6.309 2.138 1.00 79.25 113 PHE A N 1
ATOM 852 C CA . PHE A 1 113 ? -9.074 -7.600 2.021 1.00 79.25 113 PHE A CA 1
ATOM 853 C C . PHE A 1 113 ? -9.602 -8.455 0.868 1.00 79.25 113 PHE A C 1
ATOM 855 O O . PHE A 1 113 ? -8.815 -9.087 0.166 1.00 79.25 113 PHE A O 1
ATOM 862 N N . LYS A 1 114 ? -10.914 -8.433 0.608 1.00 82.56 114 LYS A N 1
ATOM 863 C CA . LYS A 1 114 ? -11.512 -9.142 -0.530 1.00 82.56 114 LYS A CA 1
ATOM 864 C C . LYS A 1 114 ? -11.010 -8.592 -1.865 1.00 82.56 114 LYS A C 1
ATOM 866 O O . LYS A 1 114 ? -10.644 -9.363 -2.748 1.00 82.56 114 LYS A O 1
ATOM 871 N N . ARG A 1 115 ? -10.978 -7.265 -2.019 1.00 79.31 115 ARG A N 1
ATOM 872 C CA . ARG A 1 115 ? -10.459 -6.610 -3.231 1.00 79.31 115 ARG A CA 1
ATOM 873 C C . ARG A 1 115 ? -8.944 -6.768 -3.339 1.00 79.31 115 ARG A C 1
ATOM 875 O O . ARG A 1 115 ? -8.450 -7.089 -4.411 1.00 79.31 115 ARG A O 1
ATOM 882 N N . TRP A 1 116 ? -8.224 -6.608 -2.234 1.00 75.25 116 TRP A N 1
ATOM 883 C CA . TRP A 1 116 ? -6.773 -6.737 -2.155 1.00 75.25 116 TRP A CA 1
ATOM 884 C C . TRP A 1 116 ? -6.303 -8.144 -2.508 1.00 75.25 116 TRP A C 1
ATOM 886 O O . TRP A 1 116 ? -5.389 -8.271 -3.310 1.00 75.25 116 TRP A O 1
ATOM 896 N N . GLY A 1 117 ? -6.963 -9.189 -2.000 1.00 74.00 117 GLY A N 1
ATOM 897 C CA . GLY A 1 117 ? -6.639 -10.570 -2.358 1.00 74.00 117 GLY A CA 1
ATOM 898 C C . GLY A 1 117 ? -6.692 -10.784 -3.872 1.00 74.00 117 GLY A C 1
ATOM 899 O O . GLY A 1 117 ? -5.738 -11.283 -4.456 1.00 74.00 117 GLY A O 1
ATOM 900 N N . ILE A 1 118 ? -7.756 -10.311 -4.528 1.00 76.94 118 ILE A N 1
ATOM 901 C CA . ILE A 1 118 ? -7.906 -10.399 -5.991 1.00 76.94 118 ILE A CA 1
ATOM 902 C C . ILE A 1 118 ? -6.801 -9.611 -6.707 1.00 76.94 118 ILE A C 1
ATOM 904 O O . ILE A 1 118 ? -6.166 -10.123 -7.626 1.00 76.94 118 ILE A O 1
ATOM 908 N N . LEU A 1 119 ? -6.551 -8.374 -6.277 1.00 70.31 119 LEU A N 1
ATOM 909 C CA . LEU A 1 119 ? -5.557 -7.495 -6.892 1.00 70.31 119 LEU A CA 1
ATOM 910 C C . LEU A 1 119 ? -4.122 -8.011 -6.718 1.00 70.31 119 LEU A C 1
ATOM 912 O O . LEU A 1 119 ? -3.329 -7.910 -7.650 1.00 70.31 119 LEU A O 1
ATOM 916 N N . PHE A 1 120 ? -3.802 -8.613 -5.573 1.00 72.69 120 PHE A N 1
ATOM 917 C CA . PHE A 1 120 ? -2.516 -9.255 -5.322 1.00 72.69 120 PHE A CA 1
A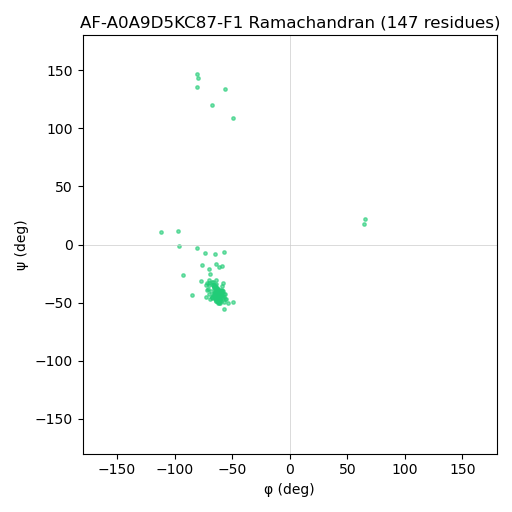TOM 918 C C . PHE A 1 120 ? -2.284 -10.421 -6.288 1.00 72.69 120 PHE A C 1
ATOM 920 O O . PHE A 1 120 ? -1.220 -10.497 -6.897 1.00 72.69 120 PHE A O 1
ATOM 927 N N . PHE A 1 121 ? -3.286 -11.281 -6.507 1.00 74.62 121 PHE A N 1
ATOM 928 C CA . PHE A 1 121 ? -3.178 -12.368 -7.488 1.00 74.62 121 PHE A CA 1
ATOM 929 C C . PHE A 1 121 ? -3.027 -11.855 -8.922 1.00 74.62 121 PHE A C 1
ATOM 931 O O . PHE A 1 121 ? -2.227 -12.404 -9.678 1.00 74.62 121 PHE A O 1
ATOM 938 N N . ILE A 1 122 ? -3.739 -10.786 -9.293 1.00 72.69 122 ILE A N 1
ATOM 939 C CA . ILE A 1 122 ? -3.575 -10.144 -10.605 1.00 72.69 122 ILE A CA 1
ATOM 940 C C . ILE A 1 122 ? -2.150 -9.605 -10.756 1.00 72.69 122 ILE A C 1
ATOM 942 O O . ILE A 1 122 ? -1.500 -9.872 -11.764 1.00 72.69 122 ILE A O 1
ATOM 946 N N . GLN A 1 123 ? -1.637 -8.889 -9.755 1.00 68.25 123 GLN A N 1
ATOM 947 C CA . GLN A 1 123 ? -0.294 -8.315 -9.794 1.00 68.25 123 GLN A CA 1
ATOM 948 C C . GLN A 1 123 ? 0.793 -9.395 -9.831 1.00 68.25 123 GLN A C 1
ATOM 950 O O . GLN A 1 123 ? 1.760 -9.261 -10.579 1.00 68.25 123 GLN A O 1
ATOM 955 N N . LEU A 1 124 ? 0.610 -10.490 -9.092 1.00 74.25 124 LEU A N 1
ATOM 956 C CA . LEU A 1 124 ? 1.496 -11.650 -9.138 1.00 74.25 124 LEU A CA 1
ATOM 957 C C . LEU A 1 124 ? 1.465 -12.289 -10.533 1.00 74.25 124 LEU A C 1
ATOM 959 O O . LEU A 1 124 ? 2.525 -12.543 -11.093 1.00 74.25 124 LEU A O 1
ATOM 963 N N . GLY A 1 125 ? 0.284 -12.449 -11.139 1.00 74.44 125 GLY A N 1
ATOM 964 C CA . GLY A 1 125 ? 0.126 -12.953 -12.507 1.00 74.44 125 GLY A CA 1
ATOM 965 C C . GLY A 1 125 ? 0.797 -12.073 -13.566 1.00 74.44 125 GLY A C 1
ATOM 966 O O . GLY A 1 125 ? 1.531 -12.583 -14.410 1.00 74.44 125 GLY A O 1
ATOM 967 N N . VAL A 1 126 ? 0.616 -10.750 -13.496 1.00 73.69 126 VAL A N 1
ATOM 968 C CA . VAL A 1 126 ? 1.278 -9.792 -14.401 1.00 73.69 126 VAL A CA 1
ATOM 969 C C . VAL A 1 126 ? 2.796 -9.808 -14.207 1.00 73.69 126 VAL A C 1
ATOM 971 O O . VAL A 1 126 ? 3.532 -9.828 -15.191 1.00 73.69 126 VAL A O 1
ATOM 974 N N . GLY A 1 127 ? 3.276 -9.857 -12.961 1.00 65.31 127 GLY A N 1
ATOM 975 C CA . GLY A 1 127 ? 4.703 -9.968 -12.655 1.00 65.31 127 GLY A CA 1
ATOM 976 C C . GLY A 1 127 ? 5.323 -11.259 -13.197 1.00 65.31 127 GLY A C 1
ATOM 977 O O . GLY A 1 127 ? 6.402 -11.222 -13.785 1.00 65.31 127 GLY A O 1
ATOM 978 N N . LEU A 1 128 ? 4.618 -12.387 -13.070 1.00 73.69 128 LEU A N 1
ATOM 979 C CA . LEU A 1 128 ? 5.057 -13.687 -13.583 1.00 73.69 128 LEU A CA 1
ATOM 980 C C . LEU A 1 128 ? 5.105 -13.698 -15.115 1.00 73.69 128 LEU A C 1
ATOM 982 O O . LEU A 1 128 ? 6.092 -14.146 -15.691 1.00 73.69 128 LEU A O 1
ATOM 986 N N . LEU A 1 129 ? 4.085 -13.143 -15.778 1.00 72.81 129 LEU A N 1
ATOM 987 C CA . LEU A 1 129 ? 4.077 -12.969 -17.233 1.00 72.81 129 LEU A CA 1
ATOM 988 C C . LEU A 1 129 ? 5.220 -12.061 -17.699 1.00 72.81 129 LEU A C 1
ATOM 990 O O . LEU A 1 129 ? 5.916 -12.403 -18.651 1.00 72.81 129 LEU A O 1
ATOM 994 N N . GLY A 1 130 ? 5.461 -10.946 -17.005 1.00 67.69 130 GLY A N 1
ATOM 995 C CA . GLY A 1 130 ? 6.582 -10.049 -17.287 1.00 67.69 130 GLY A CA 1
ATOM 996 C C . GLY A 1 130 ? 7.939 -10.745 -17.154 1.00 67.69 130 GLY A C 1
ATOM 997 O O . GLY A 1 130 ? 8.783 -10.608 -18.037 1.00 67.69 130 GLY A O 1
ATOM 998 N N . ALA A 1 131 ? 8.130 -11.549 -16.104 1.00 66.12 131 ALA A N 1
ATOM 999 C CA . ALA A 1 131 ? 9.346 -12.336 -15.900 1.00 66.12 131 ALA A CA 1
ATOM 1000 C C . ALA A 1 131 ? 9.537 -13.412 -16.983 1.00 66.12 131 ALA A C 1
ATOM 1002 O O . ALA A 1 131 ? 10.645 -13.580 -17.490 1.00 66.12 131 ALA A O 1
ATOM 1003 N N . ILE A 1 132 ? 8.463 -14.102 -17.386 1.00 76.50 132 ILE A N 1
ATOM 1004 C CA . ILE A 1 132 ? 8.492 -15.082 -18.483 1.00 76.50 132 ILE A CA 1
ATOM 1005 C C . ILE A 1 132 ? 8.881 -14.400 -19.799 1.00 76.50 132 ILE A C 1
ATOM 1007 O O . ILE A 1 132 ? 9.770 -14.882 -20.497 1.00 76.50 132 ILE A O 1
ATOM 1011 N N . ILE A 1 133 ? 8.261 -13.264 -20.129 1.00 70.62 133 ILE A N 1
ATOM 1012 C CA . ILE A 1 133 ? 8.583 -12.502 -21.343 1.00 70.62 133 ILE A CA 1
ATOM 1013 C C . ILE A 1 133 ? 10.043 -12.040 -21.307 1.00 70.62 133 ILE A C 1
ATOM 1015 O O . ILE A 1 133 ? 10.753 -12.199 -22.297 1.00 70.62 133 ILE A O 1
ATOM 1019 N N . ALA A 1 134 ? 10.517 -11.527 -20.170 1.00 65.81 134 ALA A N 1
ATOM 1020 C CA . ALA A 1 134 ? 11.906 -11.109 -20.006 1.00 65.81 134 ALA A CA 1
ATOM 1021 C C . ALA A 1 134 ? 12.894 -12.273 -20.190 1.00 65.81 134 ALA A C 1
ATOM 1023 O O . ALA A 1 134 ? 13.926 -12.086 -20.829 1.00 65.81 134 ALA A O 1
ATOM 1024 N N . LEU A 1 135 ? 12.572 -13.475 -19.697 1.00 72.50 135 LEU A N 1
ATOM 1025 C CA . LEU A 1 135 ? 13.373 -14.680 -19.934 1.00 72.50 135 LEU A CA 1
ATOM 1026 C C . LEU A 1 135 ? 13.390 -15.063 -21.417 1.00 72.50 135 LEU A C 1
ATOM 1028 O O . LEU A 1 135 ? 14.466 -15.273 -21.967 1.00 72.50 135 LEU A O 1
ATOM 1032 N N . ILE A 1 136 ? 12.230 -15.116 -22.080 1.00 75.00 136 ILE A N 1
ATOM 1033 C CA . ILE A 1 136 ? 12.127 -15.471 -23.508 1.00 75.00 136 ILE A CA 1
ATOM 1034 C C . ILE A 1 136 ? 12.929 -14.488 -24.368 1.00 75.00 136 ILE A C 1
ATOM 1036 O O . ILE A 1 136 ? 13.742 -14.906 -25.193 1.00 75.00 136 ILE A O 1
ATOM 1040 N N . VAL A 1 137 ? 12.740 -13.184 -24.147 1.00 67.81 137 VAL A N 1
ATOM 1041 C CA . VAL A 1 137 ? 13.470 -12.137 -24.871 1.00 67.81 137 VAL A CA 1
ATOM 1042 C C . VAL A 1 137 ? 14.962 -12.209 -24.545 1.00 67.81 137 VAL A C 1
ATOM 1044 O O . VAL A 1 137 ? 15.777 -12.226 -25.463 1.00 67.81 137 VAL A O 1
ATOM 1047 N N . GLY A 1 138 ? 15.324 -12.343 -23.267 1.00 63.09 138 GLY A N 1
ATOM 1048 C CA . GLY A 1 138 ? 16.710 -12.453 -22.810 1.00 63.09 138 GLY A CA 1
ATOM 1049 C C . GLY A 1 138 ? 17.462 -13.612 -23.465 1.00 63.09 138 GLY A C 1
ATOM 1050 O O . GLY A 1 138 ? 18.553 -13.404 -23.998 1.00 63.09 138 GLY A O 1
ATOM 1051 N N . PHE A 1 139 ? 16.852 -14.800 -23.522 1.00 61.62 139 PHE A N 1
ATOM 1052 C CA . PHE A 1 139 ? 17.417 -15.962 -24.215 1.00 61.62 139 PHE A CA 1
ATOM 1053 C C . PHE A 1 139 ? 17.504 -15.764 -25.732 1.00 61.62 139 PHE A C 1
ATOM 1055 O O . PHE A 1 139 ? 18.492 -16.173 -26.334 1.00 61.62 139 PHE A O 1
ATOM 1062 N N . SER A 1 140 ? 16.526 -15.099 -26.353 1.00 58.78 140 SER A N 1
ATOM 1063 C CA . SER A 1 140 ? 16.565 -14.799 -27.794 1.00 58.78 140 SER A CA 1
ATOM 1064 C C . SER A 1 140 ? 17.623 -13.756 -28.183 1.00 58.78 140 SER A C 1
ATOM 1066 O O . SER A 1 140 ? 18.046 -13.709 -29.334 1.00 58.78 140 SER A O 1
ATOM 1068 N N . SER A 1 141 ? 18.062 -12.935 -27.224 1.00 56.22 141 SER A N 1
ATOM 1069 C CA . SER A 1 141 ? 19.067 -11.883 -27.416 1.00 56.22 141 SER A CA 1
ATOM 1070 C C . SER A 1 141 ? 20.496 -12.285 -27.037 1.00 56.22 141 SER A C 1
ATOM 1072 O O . SER A 1 141 ? 21.407 -11.474 -27.199 1.00 56.22 141 SER A O 1
ATOM 1074 N N . MET A 1 142 ? 20.727 -13.512 -26.549 1.00 52.12 142 MET A N 1
ATOM 1075 C CA . MET A 1 142 ? 22.091 -14.009 -26.353 1.00 52.12 142 MET A CA 1
ATOM 1076 C C . MET A 1 142 ? 22.758 -14.202 -27.725 1.00 52.12 142 MET A C 1
ATOM 1078 O O . MET A 1 142 ? 22.263 -15.001 -28.525 1.00 52.12 142 MET A O 1
ATOM 1082 N N . PRO A 1 143 ? 23.883 -13.517 -28.017 1.00 53.56 143 PRO A N 1
ATOM 1083 C CA . PRO A 1 143 ? 24.686 -13.838 -29.186 1.00 53.56 143 PRO A CA 1
ATOM 1084 C C . PRO A 1 143 ? 25.068 -15.310 -29.086 1.00 53.56 143 PRO A C 1
ATOM 1086 O O . PRO A 1 143 ? 25.466 -15.774 -28.016 1.00 53.56 143 PRO A O 1
ATOM 1089 N N . SER A 1 144 ? 24.915 -16.049 -30.181 1.00 56.50 144 SER A N 1
ATOM 1090 C CA . SER A 1 144 ? 25.208 -17.473 -30.226 1.00 56.50 144 SER A CA 1
ATOM 1091 C C . SER A 1 144 ? 26.596 -17.751 -29.634 1.00 56.50 144 SER A C 1
ATOM 1093 O O . SER A 1 144 ? 27.615 -17.481 -30.272 1.00 56.50 144 SER A O 1
ATOM 1095 N N . LEU A 1 145 ? 26.640 -18.364 -28.447 1.00 52.97 145 LEU A N 1
ATOM 1096 C CA . LEU A 1 145 ? 27.856 -18.963 -27.878 1.00 52.97 145 LEU A CA 1
ATOM 1097 C C . LEU A 1 145 ? 28.466 -20.034 -28.814 1.00 52.97 145 LEU A C 1
ATOM 1099 O O . LEU A 1 145 ? 29.566 -20.512 -28.575 1.00 52.97 145 LEU A O 1
ATOM 1103 N N . TYR A 1 146 ? 27.771 -20.365 -29.908 1.00 51.69 146 TYR A N 1
ATOM 1104 C CA . TYR A 1 146 ? 28.200 -21.246 -30.989 1.00 51.69 146 TYR A CA 1
ATOM 1105 C C . TYR A 1 146 ? 29.253 -20.668 -31.951 1.00 51.69 146 TYR A C 1
ATOM 1107 O O . TYR A 1 146 ? 29.744 -21.422 -32.776 1.00 51.69 146 TYR A O 1
ATOM 1115 N N . ASN A 1 147 ? 29.629 -19.384 -31.868 1.00 51.06 147 ASN A N 1
ATOM 1116 C CA . ASN A 1 147 ? 30.699 -18.808 -32.710 1.00 51.06 147 ASN A CA 1
ATOM 1117 C C . ASN A 1 147 ? 32.079 -18.749 -32.018 1.00 51.06 147 ASN A C 1
ATOM 1119 O O . ASN A 1 147 ? 32.980 -18.070 -32.505 1.00 51.06 147 ASN A O 1
ATOM 1123 N N . LEU A 1 148 ? 32.244 -19.420 -30.873 1.00 54.34 148 LEU A N 1
ATOM 1124 C CA . LEU A 1 148 ? 33.504 -19.472 -30.114 1.00 54.34 148 LEU A CA 1
ATOM 1125 C C . LEU A 1 148 ? 34.174 -20.861 -30.101 1.00 54.34 148 LEU A C 1
ATOM 1127 O O . LEU A 1 148 ? 35.144 -21.042 -29.367 1.00 54.34 148 LEU A O 1
ATOM 1131 N N . TYR A 1 149 ? 33.704 -21.808 -30.923 1.00 47.47 149 TYR A N 1
ATOM 1132 C CA . TYR A 1 149 ? 34.362 -23.096 -31.174 1.00 47.47 149 TYR A CA 1
ATOM 1133 C C . TYR A 1 149 ? 34.414 -23.416 -32.664 1.00 47.47 149 TYR A C 1
ATOM 1135 O O . TYR A 1 149 ? 33.373 -23.232 -33.331 1.00 47.47 149 TYR A O 1
#

Secondary structure (DSSP, 8-state):
--HHHHHHHHHHHHHHHHHHHHHHHHHHHHHHHHHHHHHHHHHHHHHHHHHHHHHHHTT-TTHHHHHHHHHHHHHHHHHHHHHHHHHHHTHHHHHH--HHHHHHHHHHHHHHHHHHHHHHHHHHHHHHHHHHHHHHHHHHTS--GGG--

Sequence (149 aa):
MTPTQIKLDELDKAVLEEIRPHAQKVKTWMSFTGITSIILLSIAALIILIVGIIALVSGTPAAAAVFIYLISIGFGFVLAVYMIQMGRGAIPFLETGDLAAFDQYDAGCRLFFKRWGILFFIQLGVGLLGAIIALIVGFSSMPSLYNLY

Organism: NCBI:txid2052148

pLDDT: mean 77.36, std 10.67, range [47.47, 90.38]

Solvent-accessible surface area (backbone atoms only — not comparable to full-atom values): 7928 Å² total; per-residue (Å²): 137,60,80,68,57,59,56,49,58,53,50,52,49,54,50,47,63,65,44,44,64,53,51,51,50,50,22,50,48,30,33,50,52,12,54,52,46,43,54,54,43,51,52,51,49,52,52,46,50,54,52,29,52,53,24,53,78,70,70,42,83,60,37,65,56,38,56,59,52,52,53,52,42,54,53,50,43,56,49,20,53,50,34,32,52,56,21,56,47,41,48,60,22,70,74,67,70,40,66,71,40,42,53,54,30,51,54,50,50,52,53,45,52,58,51,45,55,54,50,50,53,51,51,50,50,53,51,51,52,50,52,52,50,50,49,55,53,52,64,72,66,53,74,69,79,71,79,79,114

Radius of gyration: 24.22 Å; Cα contacts (8 Å, |Δi|>4): 86; chains: 1; bounding box: 70×31×65 Å

Foldseek 3Di:
DDPVVVVVVVVLLVVLVVCLVVLLVQLVVLLVQLVVLLVVLVVVLVVLVVVLVVCVVVVHPCNVVSVVSNVLSVVSNVLSVLSNVLSVLCVVCNVPVDPVSVVVSVVSVVVNCVVVVVVVVVSVVSVVVSVVVCVVVVVVPPDPPVVPD

Nearest PDB structures (foldseek):
  2ysu-assembly1_B  TM=4.500E-01  e=3.068E+00  Escherichia coli
  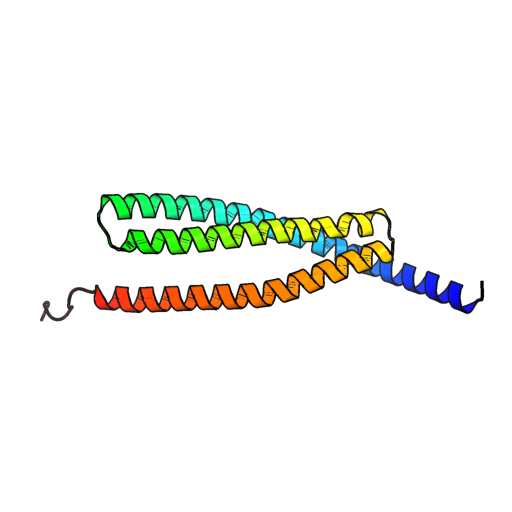6zbf-assembly1_D  TM=5.634E-01  e=8.298E+00  Plasmodium falciparum
  6h2f-assembly1_J  TM=4.052E-01  e=5.332E+00  Aeromonas hydrophila subsp. hydrophila AL09-71
  7a0g-assembly1_JJJ  TM=3.759E-01  e=4.517E+00  Serratia marcescens

Mean predicted aligned error: 10.84 Å